Protein AF-A0A2S6QVR4-F1 (afdb_monomer_lite)

Structure (mmCIF, N/CA/C/O backbone):
data_AF-A0A2S6QVR4-F1
#
_entry.id   AF-A0A2S6QVR4-F1
#
loop_
_atom_site.group_PDB
_atom_site.id
_atom_site.type_symbol
_atom_site.label_atom_id
_atom_site.label_alt_id
_atom_site.label_comp_id
_atom_site.label_asym_id
_atom_site.label_entity_id
_atom_site.label_seq_id
_atom_site.pdbx_PDB_ins_code
_atom_site.Cartn_x
_atom_site.Cartn_y
_atom_site.Cartn_z
_atom_site.occupancy
_atom_site.B_iso_or_equiv
_atom_site.auth_seq_id
_atom_site.auth_comp_id
_atom_site.auth_asym_id
_atom_site.auth_atom_id
_atom_site.pdbx_PDB_model_num
ATOM 1 N N . MET A 1 1 ? -10.174 9.624 15.474 1.00 84.75 1 MET A N 1
ATOM 2 C CA . MET A 1 1 ? -9.399 10.527 14.597 1.00 84.75 1 MET A CA 1
ATOM 3 C C . MET A 1 1 ? -8.813 9.671 13.493 1.00 84.75 1 MET A C 1
ATOM 5 O O . MET A 1 1 ? -8.283 8.622 13.826 1.00 84.75 1 MET A O 1
ATOM 9 N N . ALA A 1 2 ? -8.972 10.055 12.229 1.00 93.69 2 ALA A N 1
ATOM 10 C CA . ALA A 1 2 ? -8.326 9.357 11.119 1.00 93.69 2 ALA A CA 1
ATOM 11 C C . ALA A 1 2 ? -6.965 10.009 10.848 1.00 93.69 2 ALA A C 1
ATOM 13 O O . ALA A 1 2 ? -6.876 11.238 10.823 1.00 93.69 2 ALA A O 1
ATOM 14 N N . VAL A 1 3 ? -5.923 9.196 10.686 1.00 97.50 3 VAL A N 1
ATOM 15 C CA . VAL A 1 3 ? -4.550 9.645 10.421 1.00 97.50 3 VAL A CA 1
ATOM 16 C C . VAL A 1 3 ? -4.180 9.240 9.002 1.00 97.50 3 VAL A C 1
ATOM 18 O O . VAL A 1 3 ? -4.256 8.062 8.655 1.00 97.50 3 VAL A O 1
ATOM 21 N N . PHE A 1 4 ? -3.789 10.219 8.191 1.00 97.56 4 PHE A N 1
ATOM 22 C CA . PHE A 1 4 ? -3.403 10.010 6.801 1.00 97.56 4 PHE A CA 1
ATOM 23 C C . PHE A 1 4 ? -1.930 10.347 6.619 1.00 97.56 4 PHE A C 1
ATOM 25 O O . PHE A 1 4 ? -1.509 11.444 6.984 1.00 97.56 4 PHE A O 1
ATOM 32 N N . ASP A 1 5 ? -1.176 9.422 6.034 1.00 98.00 5 ASP A N 1
ATOM 33 C CA . ASP A 1 5 ? 0.192 9.682 5.596 1.00 98.00 5 ASP A CA 1
ATOM 34 C C . ASP A 1 5 ? 0.200 10.091 4.114 1.00 98.00 5 ASP A C 1
ATOM 36 O O . ASP A 1 5 ? -0.354 9.407 3.248 1.00 98.00 5 ASP A O 1
ATOM 40 N N . GLY A 1 6 ? 0.799 11.244 3.826 1.00 97.81 6 GLY A N 1
ATOM 41 C CA . GLY A 1 6 ? 0.841 11.822 2.488 1.00 97.81 6 GLY A CA 1
ATOM 42 C C . GLY A 1 6 ? 1.842 11.159 1.545 1.00 97.81 6 GLY A C 1
ATOM 43 O O . GLY A 1 6 ? 1.719 11.369 0.339 1.00 97.81 6 GLY A O 1
ATOM 44 N N . LEU A 1 7 ? 2.814 10.391 2.054 1.00 98.06 7 LEU A N 1
ATOM 45 C CA . LEU A 1 7 ? 3.807 9.696 1.236 1.00 98.06 7 LEU A CA 1
ATOM 46 C C . LEU A 1 7 ? 4.562 8.640 2.054 1.00 98.06 7 LEU A C 1
ATOM 48 O O . LEU A 1 7 ? 5.371 8.972 2.916 1.00 98.06 7 LEU A O 1
ATOM 52 N N . ILE A 1 8 ? 4.418 7.371 1.674 1.00 97.94 8 ILE A N 1
ATOM 53 C CA . ILE A 1 8 ? 5.251 6.280 2.179 1.00 97.94 8 ILE A CA 1
ATOM 54 C C . ILE A 1 8 ? 5.969 5.603 1.010 1.00 97.94 8 ILE A C 1
ATOM 56 O O . ILE A 1 8 ? 5.349 5.124 0.055 1.00 97.94 8 ILE A O 1
ATOM 60 N N . VAL A 1 9 ? 7.296 5.537 1.120 1.00 97.62 9 VAL A N 1
ATOM 61 C CA . VAL A 1 9 ? 8.173 4.711 0.284 1.00 97.62 9 VAL A CA 1
ATOM 62 C C . VAL A 1 9 ? 8.793 3.673 1.205 1.00 97.62 9 VAL A C 1
ATOM 64 O O . VAL A 1 9 ? 9.499 4.024 2.147 1.00 97.62 9 VAL A O 1
ATOM 67 N N . SER A 1 10 ? 8.516 2.397 0.967 1.00 96.81 10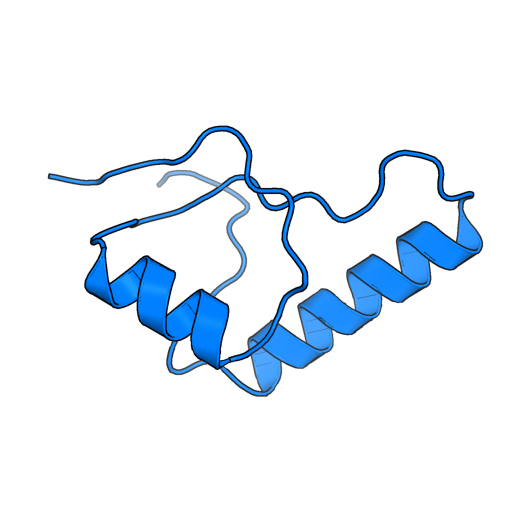 SER A N 1
ATOM 68 C CA . SER A 1 10 ? 8.998 1.330 1.838 1.00 96.81 10 SER A CA 1
ATOM 69 C C . SER A 1 10 ? 9.313 0.073 1.047 1.00 96.81 10 SER A C 1
ATOM 71 O O . SER A 1 10 ? 8.827 -0.133 -0.065 1.00 96.81 10 SER A O 1
ATOM 73 N N . ARG A 1 11 ? 10.110 -0.805 1.657 1.00 96.44 11 ARG A N 1
ATOM 74 C CA . ARG A 1 11 ? 10.225 -2.191 1.220 1.00 96.44 11 ARG A CA 1
ATOM 75 C C . ARG A 1 11 ? 9.028 -2.961 1.775 1.00 96.44 11 ARG A C 1
ATOM 77 O O . ARG A 1 11 ? 9.087 -3.527 2.866 1.00 96.44 11 ARG A O 1
ATOM 84 N N . TRP A 1 12 ? 7.936 -2.915 1.023 1.00 97.50 12 TRP A N 1
ATOM 85 C CA . TRP A 1 12 ? 6.639 -3.454 1.410 1.00 97.50 12 TRP A CA 1
ATOM 86 C C . TRP A 1 12 ? 6.702 -4.930 1.814 1.00 97.50 12 TRP A C 1
ATOM 88 O O . TRP A 1 12 ? 7.396 -5.746 1.208 1.00 97.50 12 TRP A O 1
ATOM 98 N N . SER A 1 13 ? 5.991 -5.254 2.888 1.00 97.81 13 SER A N 1
ATOM 99 C CA . SER A 1 13 ? 5.846 -6.600 3.435 1.00 97.81 13 SER A CA 1
ATOM 100 C C . SER A 1 13 ? 4.716 -6.594 4.461 1.00 97.81 13 SER A C 1
ATOM 102 O O . SER A 1 13 ? 4.342 -5.532 4.961 1.00 97.81 13 SER A O 1
ATOM 104 N N . ARG A 1 14 ? 4.217 -7.776 4.839 1.00 98.19 14 ARG A N 1
ATOM 105 C CA . ARG A 1 14 ? 3.184 -7.897 5.879 1.00 98.19 14 ARG A CA 1
ATOM 106 C C . ARG A 1 14 ? 3.571 -7.202 7.188 1.00 98.19 14 ARG A C 1
ATOM 108 O O . ARG A 1 14 ? 2.747 -6.486 7.739 1.00 98.19 14 ARG A O 1
ATOM 115 N N . ALA A 1 15 ? 4.828 -7.335 7.614 1.00 98.50 15 ALA A N 1
ATOM 116 C CA . ALA A 1 15 ? 5.327 -6.693 8.831 1.00 98.50 15 ALA A CA 1
ATOM 117 C C . ALA A 1 15 ? 5.208 -5.158 8.773 1.00 98.50 15 ALA A C 1
ATOM 119 O O . ALA A 1 15 ? 4.767 -4.539 9.732 1.00 98.50 15 ALA A O 1
ATOM 120 N N . VAL A 1 16 ? 5.507 -4.541 7.622 1.00 98.38 16 VAL A N 1
ATOM 121 C CA . VAL A 1 16 ? 5.337 -3.087 7.437 1.00 98.38 16 VAL A CA 1
ATOM 122 C C . VAL A 1 16 ? 3.863 -2.688 7.552 1.00 98.38 16 VAL A C 1
ATOM 124 O O . VAL A 1 16 ? 3.549 -1.675 8.168 1.00 98.38 16 VAL A O 1
ATOM 127 N N . PHE A 1 17 ? 2.946 -3.478 6.989 1.00 98.38 17 PHE A N 1
ATOM 128 C CA . PHE A 1 17 ? 1.509 -3.201 7.080 1.00 98.38 17 PHE A CA 1
ATOM 129 C C . PHE A 1 17 ? 0.981 -3.350 8.518 1.00 98.38 17 PHE A C 1
ATOM 131 O O . PHE A 1 17 ? 0.150 -2.554 8.959 1.00 98.38 17 PHE A O 1
ATOM 138 N N . GLU A 1 18 ? 1.490 -4.329 9.270 1.00 98.56 18 GLU A N 1
ATOM 139 C CA . GLU A 1 18 ? 1.200 -4.498 10.699 1.00 98.56 18 GLU A CA 1
ATOM 140 C C . GLU A 1 18 ? 1.720 -3.312 11.521 1.00 98.56 18 GLU A C 1
ATOM 142 O O . GLU A 1 18 ? 0.972 -2.772 12.338 1.00 98.56 18 GLU A O 1
ATOM 147 N N . ASP A 1 19 ? 2.941 -2.845 11.254 1.00 98.44 19 ASP A N 1
ATOM 148 C CA . ASP A 1 19 ? 3.519 -1.669 11.911 1.00 98.44 19 ASP A CA 1
ATOM 149 C C . ASP A 1 19 ? 2.732 -0.389 11.595 1.00 98.44 19 ASP A C 1
ATOM 151 O O . ASP A 1 19 ? 2.483 0.418 12.491 1.00 98.44 19 ASP A O 1
ATOM 155 N N . MET A 1 20 ? 2.266 -0.209 10.351 1.00 98.25 20 MET A N 1
ATOM 156 C CA . MET A 1 20 ? 1.387 0.911 9.979 1.00 98.25 20 MET A CA 1
ATOM 157 C C . MET A 1 20 ? 0.089 0.900 10.798 1.00 98.25 20 MET A C 1
ATOM 159 O O . MET A 1 20 ? -0.334 1.939 11.315 1.00 98.25 20 MET A O 1
ATOM 163 N N . LYS A 1 21 ? -0.525 -0.279 10.956 1.00 97.69 21 LYS A N 1
ATOM 164 C CA . LYS A 1 21 ? -1.738 -0.462 11.763 1.00 97.69 21 LYS A CA 1
ATOM 165 C C . LYS A 1 21 ? -1.471 -0.207 13.246 1.00 97.69 21 LYS A C 1
ATOM 167 O O . LYS A 1 21 ? -2.250 0.499 13.885 1.00 97.69 21 LYS A O 1
ATOM 172 N N . LEU A 1 22 ? -0.370 -0.736 13.786 1.00 98.19 22 LEU A N 1
ATOM 173 C CA . LEU A 1 22 ? 0.049 -0.526 15.176 1.00 98.19 22 LEU A CA 1
ATOM 174 C C . LEU A 1 22 ? 0.334 0.955 15.462 1.00 98.19 22 LEU A C 1
ATOM 176 O O . LEU A 1 22 ? -0.040 1.463 16.517 1.00 98.19 22 LEU A O 1
ATOM 180 N N . GLY A 1 23 ? 0.935 1.657 14.500 1.00 97.31 23 GLY A N 1
ATOM 181 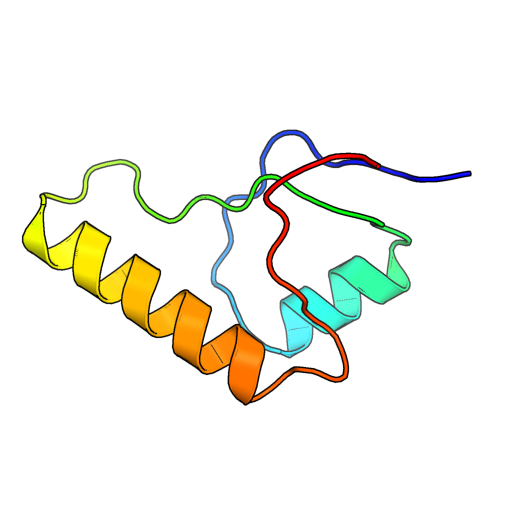C CA . GLY A 1 23 ? 1.183 3.097 14.542 1.00 97.31 23 GLY A CA 1
ATOM 182 C C . GLY A 1 23 ? -0.072 3.964 14.379 1.00 97.31 23 GLY A C 1
ATOM 183 O O . GLY A 1 23 ? 0.015 5.184 14.506 1.00 97.31 23 GLY A O 1
ATOM 184 N N . GLY A 1 24 ? -1.239 3.367 14.114 1.00 97.75 24 GLY A N 1
ATOM 185 C CA . GLY A 1 24 ? -2.513 4.076 13.989 1.00 97.75 24 GLY A CA 1
ATOM 186 C C . GLY A 1 24 ? -2.727 4.786 12.648 1.00 97.75 24 GLY A C 1
ATOM 187 O O . GLY A 1 24 ? -3.609 5.645 12.555 1.00 97.75 24 GLY A O 1
ATOM 188 N N . VAL A 1 25 ? -1.960 4.445 11.606 1.00 97.88 25 VAL A N 1
ATOM 189 C CA . VAL A 1 25 ? -2.158 4.988 10.254 1.00 97.88 25 VAL A CA 1
ATOM 190 C C . VAL A 1 25 ? -3.464 4.438 9.684 1.00 97.88 25 VAL A C 1
ATOM 192 O O . VAL A 1 25 ? -3.655 3.231 9.577 1.00 97.88 25 VAL A O 1
ATOM 195 N N . THR A 1 26 ? -4.387 5.330 9.323 1.00 97.38 26 THR A N 1
ATOM 196 C CA . THR A 1 26 ? -5.692 4.956 8.756 1.00 97.38 26 THR A CA 1
ATOM 197 C C . THR A 1 26 ? -5.604 4.730 7.250 1.00 97.38 26 THR A C 1
ATOM 199 O O . THR A 1 26 ? -6.231 3.814 6.727 1.00 97.38 26 THR A O 1
ATOM 202 N N . ALA A 1 27 ? -4.835 5.562 6.548 1.00 97.81 27 ALA A N 1
ATOM 203 C CA . ALA A 1 27 ? -4.564 5.417 5.123 1.00 97.81 27 ALA A CA 1
ATOM 204 C C . ALA A 1 27 ? -3.260 6.129 4.750 1.00 97.81 27 ALA A C 1
ATOM 206 O O . ALA A 1 27 ? -2.839 7.063 5.431 1.00 97.81 27 ALA A O 1
ATOM 207 N N . ALA A 1 28 ? -2.634 5.703 3.656 1.00 97.62 28 ALA A N 1
ATOM 208 C CA . ALA A 1 28 ? -1.388 6.283 3.178 1.00 97.62 28 ALA A CA 1
ATOM 209 C C . ALA A 1 28 ? -1.351 6.355 1.649 1.00 97.62 28 ALA A C 1
ATOM 211 O O . ALA A 1 28 ? -1.904 5.492 0.963 1.00 97.62 28 ALA A O 1
ATOM 212 N N . ASN A 1 29 ? -0.66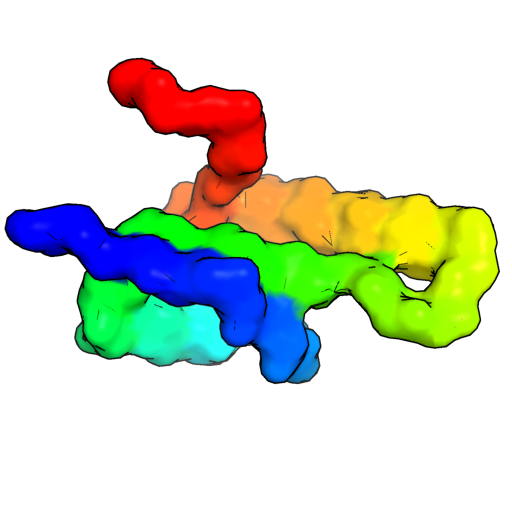7 7.365 1.112 1.00 98.19 29 ASN A N 1
ATOM 213 C CA . ASN A 1 29 ? -0.199 7.327 -0.269 1.00 98.19 29 ASN A CA 1
ATOM 214 C C . ASN A 1 29 ? 1.049 6.437 -0.342 1.00 98.19 29 ASN A C 1
ATOM 216 O O . ASN A 1 29 ? 2.112 6.802 0.155 1.00 98.19 29 ASN A O 1
ATOM 220 N N . CYS A 1 30 ? 0.911 5.259 -0.943 1.00 98.00 30 CYS A N 1
ATOM 221 C CA . CYS A 1 30 ? 1.993 4.289 -1.039 1.00 98.00 30 CYS A CA 1
ATOM 222 C C . CYS A 1 30 ? 2.652 4.359 -2.419 1.00 98.00 30 CYS A C 1
ATOM 224 O O . CYS A 1 30 ? 2.010 4.118 -3.443 1.00 98.00 30 CYS A O 1
ATOM 226 N N . THR A 1 31 ? 3.944 4.670 -2.449 1.00 97.56 31 THR A N 1
ATOM 227 C CA . THR A 1 31 ? 4.693 4.787 -3.704 1.00 97.56 31 THR A CA 1
ATOM 228 C C . THR A 1 31 ? 4.873 3.415 -4.356 1.00 97.56 31 THR A C 1
ATOM 230 O O . THR A 1 31 ? 5.292 2.455 -3.706 1.00 97.56 31 THR A O 1
ATOM 233 N N . CYS A 1 32 ? 4.574 3.333 -5.655 1.00 96.06 32 CYS A N 1
ATOM 234 C CA . CYS A 1 32 ? 4.763 2.134 -6.481 1.00 96.06 32 CYS A CA 1
ATOM 235 C C . CYS A 1 32 ? 5.763 2.329 -7.634 1.00 96.06 32 CYS A C 1
ATOM 237 O O . CYS A 1 32 ? 6.105 1.354 -8.293 1.00 96.06 32 CYS A O 1
ATOM 239 N N . ALA A 1 33 ? 6.236 3.555 -7.873 1.00 96.75 33 ALA A N 1
ATOM 240 C CA . ALA A 1 33 ? 7.300 3.866 -8.824 1.00 96.75 33 ALA A CA 1
ATOM 241 C C . ALA A 1 33 ? 7.927 5.230 -8.489 1.00 96.75 33 ALA A C 1
ATOM 243 O O . ALA A 1 33 ? 7.235 6.144 -8.038 1.00 96.75 33 ALA A O 1
ATOM 244 N N . VAL A 1 34 ? 9.229 5.357 -8.726 1.00 96.75 34 VAL A N 1
ATOM 245 C CA . VAL A 1 34 ? 10.034 6.580 -8.621 1.00 96.75 34 VAL A CA 1
ATOM 246 C C . VAL A 1 34 ? 10.821 6.807 -9.913 1.00 96.75 34 VAL A C 1
ATOM 248 O O . VAL A 1 34 ? 10.742 7.884 -10.498 1.00 96.75 34 VAL A O 1
ATOM 251 N N . TRP A 1 35 ? 11.561 5.793 -10.367 1.00 97.56 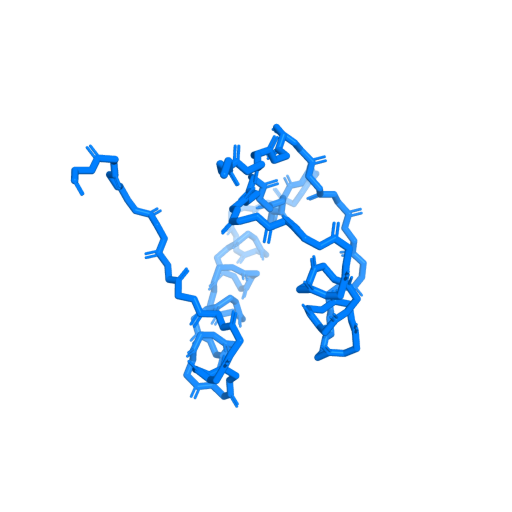35 TRP A N 1
ATOM 252 C CA . TRP A 1 35 ? 12.419 5.856 -11.561 1.00 97.56 35 TRP A CA 1
ATOM 253 C C . TRP A 1 35 ? 12.063 4.797 -12.609 1.00 97.56 35 TRP A C 1
ATOM 255 O O . TRP A 1 35 ? 12.630 4.784 -13.701 1.00 97.56 35 TRP A O 1
ATOM 265 N N . GLU A 1 36 ? 11.150 3.897 -12.262 1.00 97.19 36 GLU A N 1
ATOM 266 C CA . GLU A 1 36 ? 10.721 2.754 -13.047 1.00 97.19 36 GLU A CA 1
ATOM 267 C C . GLU A 1 36 ? 10.069 3.185 -14.366 1.00 97.19 36 GLU A C 1
ATOM 269 O O . GLU A 1 36 ? 9.327 4.167 -14.448 1.00 97.19 36 GLU A O 1
ATOM 274 N N . GLY A 1 37 ? 10.321 2.401 -15.417 1.00 97.38 37 GLY A N 1
ATOM 275 C CA . GLY A 1 37 ? 9.607 2.530 -16.682 1.00 97.38 37 GLY A CA 1
ATOM 276 C C . GLY A 1 37 ? 8.188 1.962 -16.598 1.00 97.38 37 GLY A C 1
ATOM 277 O O . GLY A 1 37 ? 7.754 1.435 -15.573 1.00 97.38 37 GLY A O 1
ATOM 278 N N . PHE A 1 38 ? 7.455 2.020 -17.712 1.00 98.06 38 PHE A N 1
ATOM 279 C CA . PHE A 1 38 ? 6.063 1.563 -17.760 1.00 98.06 38 PHE A CA 1
ATOM 280 C C . PHE A 1 38 ? 5.886 0.105 -17.315 1.00 98.06 38 PHE A C 1
ATOM 282 O O . PHE A 1 38 ? 5.045 -0.173 -16.467 1.00 98.06 38 PHE A O 1
ATOM 289 N N . ARG A 1 39 ? 6.674 -0.826 -17.870 1.00 98.31 39 ARG A N 1
ATOM 290 C CA . ARG A 1 39 ? 6.529 -2.257 -17.571 1.00 98.31 39 ARG A CA 1
ATOM 291 C C . ARG A 1 39 ? 6.736 -2.542 -16.083 1.00 98.31 39 ARG A C 1
ATOM 293 O O . ARG A 1 39 ? 5.856 -3.128 -15.464 1.00 98.31 39 ARG A O 1
ATOM 300 N N . ASP A 1 40 ? 7.846 -2.075 -15.528 1.00 98.25 40 ASP A N 1
ATOM 301 C CA . ASP A 1 40 ? 8.208 -2.314 -14.129 1.00 98.25 40 ASP A CA 1
ATOM 302 C C . ASP A 1 40 ? 7.194 -1.651 -13.179 1.00 98.25 40 ASP A C 1
ATOM 304 O O . ASP A 1 40 ? 6.793 -2.233 -12.175 1.00 98.25 40 ASP A O 1
ATOM 308 N N . THR A 1 41 ? 6.668 -0.476 -13.551 1.00 98.50 41 THR A N 1
ATOM 309 C CA . THR A 1 41 ? 5.565 0.170 -12.819 1.00 98.50 41 THR A CA 1
ATOM 310 C C . THR A 1 41 ? 4.300 -0.692 -12.820 1.00 98.50 41 THR A C 1
ATOM 312 O O . THR A 1 41 ? 3.643 -0.835 -11.789 1.00 98.50 41 THR A O 1
ATOM 315 N N . MET A 1 42 ? 3.943 -1.292 -13.960 1.00 98.62 42 MET A N 1
ATOM 316 C CA . MET A 1 42 ? 2.783 -2.184 -14.051 1.00 98.62 42 MET A CA 1
ATOM 317 C C . MET A 1 42 ? 2.978 -3.471 -13.240 1.00 98.62 42 MET A C 1
ATOM 319 O O . MET A 1 42 ? 2.013 -3.960 -12.653 1.00 98.62 42 MET A O 1
ATOM 323 N N . GLU A 1 43 ? 4.201 -3.998 -13.169 1.00 98.50 43 GLU A N 1
ATOM 324 C CA . GLU A 1 43 ? 4.547 -5.138 -12.312 1.00 98.50 43 GLU A CA 1
ATOM 325 C C . GLU A 1 43 ? 4.404 -4.770 -10.821 1.00 98.50 43 GLU A C 1
ATOM 327 O O . GLU A 1 43 ? 3.763 -5.510 -10.073 1.00 98.50 43 GLU A O 1
ATOM 332 N N . ASN A 1 44 ? 4.856 -3.581 -10.403 1.00 98.19 44 ASN A N 1
ATOM 333 C CA . ASN A 1 44 ? 4.646 -3.084 -9.036 1.00 98.19 44 ASN A CA 1
ATOM 334 C 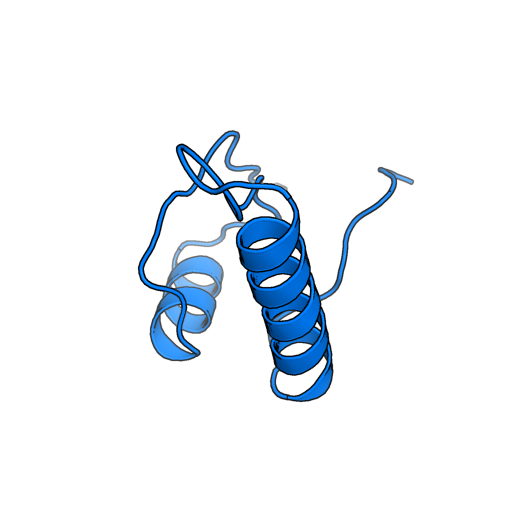C . ASN A 1 44 ? 3.156 -2.909 -8.699 1.00 98.19 44 ASN A C 1
ATOM 336 O O . ASN A 1 44 ? 2.721 -3.252 -7.599 1.00 98.19 44 ASN A O 1
ATOM 340 N N . ILE A 1 45 ? 2.347 -2.400 -9.636 1.00 98.31 45 ILE A N 1
ATOM 341 C CA . ILE A 1 45 ? 0.890 -2.301 -9.456 1.00 98.31 45 ILE A CA 1
ATOM 342 C C . ILE A 1 45 ? 0.271 -3.698 -9.316 1.00 98.31 45 ILE A C 1
ATOM 344 O O . ILE A 1 45 ? -0.559 -3.908 -8.432 1.00 98.31 45 ILE A O 1
ATOM 348 N N . ALA A 1 46 ? 0.668 -4.665 -10.147 1.00 98.50 46 ALA A N 1
ATOM 349 C CA . ALA A 1 46 ? 0.181 -6.039 -10.042 1.00 98.50 46 ALA A CA 1
ATOM 350 C C . ALA A 1 46 ? 0.517 -6.663 -8.676 1.00 98.50 46 ALA A C 1
ATOM 352 O O . ALA A 1 46 ? -0.328 -7.336 -8.085 1.00 98.50 46 ALA A O 1
ATOM 353 N N . GLU A 1 47 ? 1.699 -6.378 -8.129 1.00 98.31 47 GLU A N 1
ATOM 354 C CA . GLU A 1 47 ? 2.074 -6.854 -6.797 1.00 98.31 47 GLU A CA 1
ATOM 355 C C . GLU A 1 47 ? 1.239 -6.207 -5.680 1.00 98.31 47 GLU A C 1
ATOM 357 O O . GLU A 1 47 ? 0.809 -6.898 -4.756 1.00 98.31 47 GLU A O 1
ATOM 362 N N . TRP A 1 48 ? 0.878 -4.925 -5.801 1.00 98.25 48 TRP A N 1
ATOM 363 C CA . TRP A 1 48 ? -0.106 -4.311 -4.899 1.00 98.25 48 TRP A CA 1
ATOM 364 C C . TRP A 1 48 ? -1.449 -5.041 -4.920 1.00 98.25 48 TRP A C 1
ATOM 366 O O . TRP A 1 48 ? -2.034 -5.289 -3.866 1.00 98.25 48 TRP A O 1
ATOM 376 N N . HIS A 1 49 ? -1.930 -5.424 -6.105 1.00 98.19 49 HIS A N 1
ATOM 377 C CA . HIS A 1 49 ? -3.140 -6.236 -6.232 1.00 98.19 49 HIS A CA 1
ATOM 378 C C . HIS A 1 49 ? -2.999 -7.600 -5.540 1.00 98.19 49 HIS A C 1
ATOM 380 O O . HIS A 1 49 ? -3.941 -8.033 -4.874 1.00 98.19 49 HIS A O 1
ATOM 386 N N . ASN A 1 50 ? -1.834 -8.247 -5.633 1.00 98.38 50 ASN A N 1
ATOM 387 C CA . ASN A 1 50 ? -1.559 -9.482 -4.896 1.00 98.38 50 ASN A CA 1
ATOM 388 C C . ASN A 1 50 ? -1.609 -9.256 -3.379 1.00 98.38 50 ASN A C 1
ATOM 390 O O . ASN A 1 50 ? -2.234 -10.042 -2.670 1.00 98.38 50 ASN A O 1
ATOM 394 N N . TRP A 1 51 ? -1.007 -8.179 -2.866 1.00 98.38 51 TRP A N 1
ATOM 395 C CA . TRP A 1 51 ? -1.047 -7.862 -1.434 1.00 98.38 51 TRP A CA 1
ATOM 396 C C . TRP A 1 51 ? -2.446 -7.521 -0.931 1.00 98.38 51 TRP A C 1
ATOM 398 O O . TRP A 1 51 ? -2.797 -7.966 0.157 1.00 98.38 51 TRP A O 1
ATOM 408 N N . PHE A 1 52 ? -3.272 -6.817 -1.711 1.00 98.44 52 PHE A N 1
ATOM 409 C CA . PHE A 1 52 ? -4.673 -6.589 -1.337 1.00 98.44 52 PHE A CA 1
ATOM 410 C C . PHE A 1 52 ? -5.462 -7.895 -1.190 1.00 98.44 52 PHE A C 1
ATOM 412 O O . PHE A 1 52 ? -6.341 -7.966 -0.341 1.00 98.44 52 PHE A O 1
ATOM 419 N N . ASN A 1 53 ? -5.150 -8.922 -1.987 1.00 98.06 53 ASN A N 1
ATOM 420 C CA . ASN A 1 53 ? -5.806 -10.228 -1.884 1.00 98.06 53 ASN A CA 1
ATOM 421 C C . ASN A 1 53 ? -5.239 -11.085 -0.742 1.00 98.06 53 ASN A C 1
ATOM 423 O O . ASN A 1 53 ? -5.987 -11.791 -0.076 1.00 98.06 53 ASN A O 1
ATOM 427 N N . ASN A 1 54 ? -3.920 -11.060 -0.540 1.00 98.31 54 ASN A N 1
ATOM 428 C CA . ASN A 1 54 ? -3.245 -11.930 0.426 1.00 98.31 54 ASN A CA 1
ATOM 429 C C . ASN A 1 54 ? -3.272 -11.385 1.862 1.00 98.31 54 ASN A C 1
ATOM 431 O O . ASN A 1 54 ? -3.084 -12.159 2.798 1.00 98.31 54 ASN A O 1
ATOM 435 N N . PHE A 1 55 ? -3.446 -10.071 2.029 1.00 98.38 55 PHE A N 1
ATOM 436 C CA . PHE A 1 55 ? -3.439 -9.367 3.316 1.00 98.38 55 PHE A CA 1
ATOM 437 C C . PHE A 1 55 ? -4.710 -8.522 3.485 1.00 98.38 55 PHE A C 1
ATOM 439 O O . PHE A 1 55 ? -4.648 -7.370 3.920 1.00 98.38 55 PHE A O 1
ATOM 446 N N . ASP A 1 56 ? -5.865 -9.069 3.102 1.00 97.94 56 ASP A N 1
ATOM 447 C CA . ASP A 1 56 ? -7.178 -8.416 3.207 1.00 97.94 56 ASP A CA 1
ATOM 448 C C . ASP A 1 56 ? -7.605 -8.132 4.665 1.00 97.94 56 ASP A C 1
ATOM 450 O O . ASP A 1 56 ? -8.454 -7.278 4.922 1.00 97.94 56 ASP A O 1
ATOM 454 N N . ASP A 1 57 ? -6.950 -8.777 5.636 1.00 98.12 57 ASP A N 1
ATOM 455 C CA . ASP A 1 57 ? -7.036 -8.499 7.072 1.00 98.12 57 ASP A CA 1
ATOM 456 C C . ASP A 1 57 ? -6.390 -7.159 7.484 1.00 98.12 57 ASP A C 1
ATOM 458 O O . ASP A 1 57 ? -6.654 -6.626 8.575 1.00 98.12 57 ASP A O 1
ATOM 462 N N . LEU A 1 58 ? -5.532 -6.611 6.619 1.00 98.25 58 LEU A N 1
ATOM 463 C CA . LEU A 1 58 ? -4.738 -5.405 6.859 1.00 98.25 58 LEU A CA 1
ATOM 464 C C . LEU A 1 58 ? -4.970 -4.310 5.817 1.00 98.25 58 LEU A C 1
ATOM 466 O O . LEU A 1 58 ? -4.907 -3.131 6.165 1.00 98.25 58 LEU A O 1
ATOM 470 N N . LEU A 1 59 ? -5.205 -4.674 4.556 1.00 98.31 59 LEU A N 1
ATOM 471 C CA . LEU A 1 59 ? -5.157 -3.755 3.426 1.00 98.31 59 LEU A CA 1
ATOM 472 C C . LEU A 1 59 ? -6.455 -3.738 2.628 1.00 98.31 59 LEU A C 1
ATOM 474 O O . LEU A 1 59 ? -7.043 -4.768 2.321 1.00 98.31 59 LEU A O 1
ATOM 478 N N . VAL A 1 60 ? -6.829 -2.541 2.180 1.00 97.44 60 VAL A N 1
ATOM 479 C CA . VAL A 1 60 ? -7.863 -2.334 1.164 1.00 97.44 60 VAL A CA 1
ATOM 480 C C . VAL A 1 60 ? -7.420 -1.231 0.194 1.00 97.44 60 VAL A C 1
ATOM 482 O O . VAL A 1 60 ? -6.775 -0.269 0.620 1.00 97.44 60 VAL A O 1
ATOM 485 N N . PRO A 1 61 ? -7.757 -1.310 -1.105 1.00 97.44 61 PRO A N 1
ATOM 486 C CA . PRO A 1 61 ? -7.451 -0.242 -2.049 1.00 97.44 61 PRO A CA 1
ATOM 487 C C . PRO A 1 61 ? -8.381 0.963 -1.851 1.00 97.44 61 PRO A C 1
ATOM 489 O O . PRO A 1 61 ? -9.601 0.818 -1.755 1.00 97.44 61 PRO A O 1
ATOM 492 N N . ILE A 1 62 ? -7.821 2.175 -1.880 1.00 96.62 62 ILE A N 1
ATOM 493 C CA . ILE A 1 62 ? -8.572 3.428 -1.712 1.00 96.62 62 ILE A CA 1
ATOM 494 C C . ILE A 1 62 ? -8.617 4.186 -3.040 1.00 96.62 62 ILE A C 1
ATOM 496 O O . ILE A 1 62 ? -7.587 4.461 -3.648 1.00 96.62 62 ILE A O 1
ATOM 500 N N . LYS A 1 63 ? -9.828 4.541 -3.488 1.00 96.31 63 LYS A N 1
ATOM 501 C CA . LYS A 1 63 ? -10.063 5.332 -4.717 1.00 96.31 63 LYS A CA 1
ATOM 502 C C . LYS A 1 63 ? -10.862 6.616 -4.479 1.00 96.31 63 LYS A C 1
ATOM 504 O O . LYS A 1 63 ? -10.920 7.469 -5.356 1.00 96.31 63 LYS A O 1
ATOM 509 N N . ARG A 1 64 ? -11.521 6.733 -3.322 1.00 95.38 64 ARG A N 1
ATOM 510 C CA . ARG A 1 64 ? -12.375 7.866 -2.940 1.00 95.38 64 ARG A CA 1
ATOM 511 C C . ARG A 1 64 ? -12.459 7.991 -1.422 1.00 95.38 64 ARG A C 1
ATOM 513 O O . ARG A 1 64 ? -12.328 6.990 -0.724 1.00 95.38 64 ARG A O 1
ATOM 520 N N . VAL A 1 65 ? -12.725 9.206 -0.952 1.00 88.06 65 VAL A N 1
ATOM 521 C CA . VAL A 1 65 ? -13.126 9.509 0.426 1.00 88.06 65 VAL A CA 1
ATOM 522 C C . VAL A 1 65 ? -14.645 9.679 0.414 1.00 88.06 65 VAL A C 1
ATOM 524 O O . VAL A 1 65 ? -15.161 10.585 -0.234 1.00 88.06 65 VAL A O 1
ATOM 527 N N . SER A 1 66 ? -15.391 8.753 1.000 1.00 77.25 66 SER A N 1
ATOM 528 C CA . SER A 1 66 ? -16.856 8.833 1.084 1.00 77.25 66 SER A CA 1
ATOM 529 C C . SER A 1 66 ? -17.340 8.175 2.349 1.00 77.25 66 SER A C 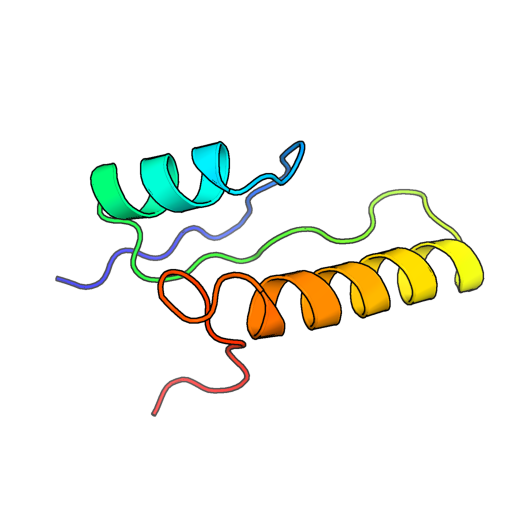1
ATOM 531 O O . SER A 1 66 ? -16.800 7.077 2.609 1.00 77.25 66 SER A O 1
#

Foldseek 3Di:
DAAEAEEDEDPDDPVVLVVCVVVRHNYYDYDQDDPDDPVSSVVSVVVVVVCCVVPVVRDDDDDDDD

pLDDT: mean 97.1, std 3.26, range [77.25, 98.62]

Secondary structure (DSSP, 8-state):
---EEEEE-----HHHHHHHHHTT--EEEE---SS--HHHHHHHHHHHHHHHHHTTTT--------

Radius of gyration: 12.32 Å; chains: 1; bounding box: 29×24×33 Å

Sequence (66 aa):
MAVFDGLIVSRWSRAVFEDMKLGGVTAANCTCAVWEGFRDTMENIAEWHNWFNNFDDLLVPIKRVS